Protein 7XT1 (pdb70)

Structure (mmCIF, N/CA/C/O backbone):
data_7XT1
#
_entry.id 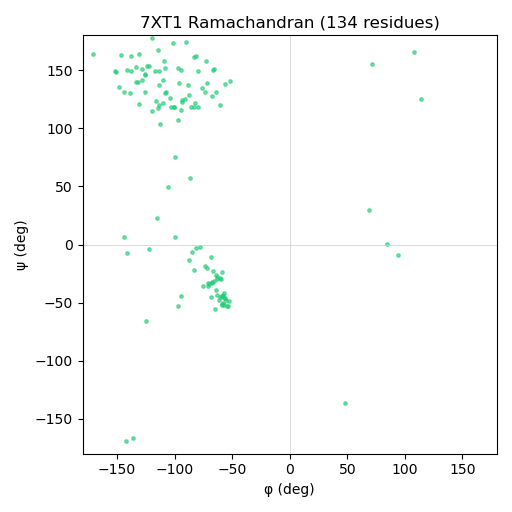  7XT1
#
_cell.length_a   33.427
_cell.length_b   46.004
_cell.length_c   93.040
_cell.angle_alpha   90.000
_cell.angle_beta   90.000
_cell.angle_gamma   90.000
#
_symmetry.space_group_name_H-M   'P 21 21 21'
#
loop_
_entity.id
_entity.type
_entity.pdbx_description
1 polymer 'Protein BofC'
2 water water
#
loop_
_atom_site.group_PDB
_atom_site.id
_atom_site.type_symbol
_atom_site.label_atom_id
_atom_site.label_alt_id
_atom_site.label_comp_id
_atom_site.label_asym_id
_atom_site.label_entity_id
_atom_site.label_seq_id
_atom_site.pdbx_PDB_ins_code
_atom_site.Cartn_x
_atom_site.Cartn_y
_atom_site.Cartn_z
_atom_site.occupancy
_atom_site.B_iso_or_equiv
_atom_site.auth_seq_id
_atom_site.auth_comp_id
_atom_site.auth_asym_id
_atom_site.auth_atom_id
_atom_site.pdbx_PDB_model_num
ATOM 1 N N . GLU A 1 38 ? 0.875 -6.023 61.726 1.00 69.60 7 GLU A N 1
ATOM 2 C CA . GLU A 1 38 ? 2.162 -6.721 61.462 1.00 68.75 7 GLU A CA 1
ATOM 3 C C . GLU A 1 38 ? 2.572 -6.540 59.986 1.00 71.36 7 GLU A C 1
ATOM 4 O O . GLU A 1 38 ? 2.783 -7.532 59.286 1.00 56.05 7 GLU A O 1
ATOM 10 N N . PRO A 1 39 ? 2.781 -5.294 59.468 1.00 55.37 8 PRO A N 1
ATOM 11 C CA . PRO A 1 39 ? 2.773 -5.026 58.016 1.00 61.09 8 PRO A CA 1
ATOM 12 C C . PRO A 1 39 ? 4.062 -5.342 57.255 1.00 48.79 8 PRO A C 1
ATOM 13 O O . PRO A 1 39 ? 5.123 -5.431 57.865 1.00 47.86 8 PRO A O 1
ATOM 17 N N . LEU A 1 40 ? 3.962 -5.451 55.919 1.00 53.62 9 LEU A N 1
ATOM 18 C CA . LEU A 1 40 ? 5.111 -5.682 55.040 1.00 48.22 9 LEU A CA 1
ATOM 19 C C . LEU A 1 40 ? 5.688 -4.312 54.683 1.00 42.96 9 LEU A C 1
ATOM 20 O O . LEU A 1 40 ? 4.932 -3.438 54.277 1.00 45.73 9 LEU A O 1
ATOM 25 N N . GLN A 1 41 ? 6.993 -4.104 54.857 1.00 45.42 10 GLN A N 1
ATOM 26 C CA . GLN A 1 41 ? 7.626 -2.838 54.480 1.00 57.83 10 GLN A CA 1
ATOM 27 C C . GLN A 1 41 ? 8.203 -2.907 53.055 1.00 48.38 10 GLN A C 1
ATOM 28 O O . GLN A 1 41 ? 8.973 -3.805 52.750 1.00 41.61 10 GLN A O 1
ATOM 34 N N . VAL A 1 42 ? 7.784 -1.967 52.182 1.00 40.59 11 VAL A N 1
ATOM 35 C CA . VAL A 1 42 ? 8.026 -2.056 50.756 1.00 39.05 11 VAL A CA 1
ATOM 36 C C . VAL A 1 42 ? 8.588 -0.733 50.274 1.00 38.01 11 VAL A C 1
ATOM 37 O O . VAL A 1 42 ? 7.993 0.316 50.512 1.00 46.83 11 VAL A O 1
ATOM 41 N N . HIS A 1 43 ? 9.784 -0.804 49.700 1.00 38.14 12 HIS A N 1
ATOM 42 C CA . HIS A 1 43 ? 10.395 0.333 49.037 1.00 37.37 12 HIS A CA 1
ATOM 43 C C . HIS A 1 43 ? 9.804 0.348 47.632 1.00 36.89 12 HIS A C 1
ATOM 44 O O . HIS A 1 43 ? 9.942 -0.610 46.853 1.00 37.91 12 HIS A O 1
ATOM 51 N N . VAL A 1 44 ? 9.100 1.434 47.328 1.00 33.79 13 VAL A N 1
ATOM 52 C CA . VAL A 1 44 ? 8.494 1.600 46.021 1.00 38.48 13 VAL A CA 1
ATOM 53 C C . VAL A 1 44 ? 9.279 2.651 45.251 1.00 3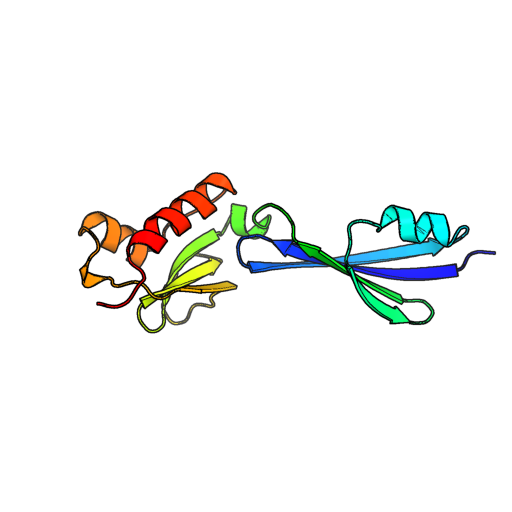4.90 13 VAL A C 1
ATOM 54 O O . VAL A 1 44 ? 9.476 3.769 45.734 1.00 33.39 13 VAL A O 1
ATOM 58 N N . GLN A 1 45 ? 9.634 2.318 44.014 1.00 36.94 14 GLN A N 1
ATOM 59 C CA . GLN A 1 45 ? 10.162 3.319 43.095 1.00 41.23 14 GLN A CA 1
ATOM 60 C C . GLN A 1 45 ? 9.163 3.499 41.949 1.00 40.01 14 GLN A C 1
ATOM 61 O O . GLN A 1 45 ? 8.627 2.525 41.419 1.00 29.28 14 GLN A O 1
ATOM 67 N N . LEU A 1 46 ? 8.938 4.765 41.580 1.00 35.37 15 LEU A N 1
ATOM 68 C CA . LEU A 1 46 ? 8.038 5.156 40.527 1.00 36.48 15 LEU A CA 1
ATOM 69 C C . LEU A 1 46 ? 8.844 5.902 39.455 1.00 41.47 15 LEU A C 1
ATOM 70 O O . LEU A 1 46 ? 9.414 6.980 39.705 1.00 34.58 15 LEU A O 1
ATOM 75 N N . GLU A 1 47 ? 8.903 5.280 38.266 1.00 39.79 16 GLU A N 1
ATOM 76 C CA . GLU A 1 47 ? 9.440 5.885 37.040 1.00 39.97 16 GLU A CA 1
ATOM 77 C C . GLU A 1 47 ? 8.301 6.500 36.213 1.00 37.98 16 GLU A C 1
ATOM 78 O O . GLU A 1 47 ? 7.434 5.782 35.722 1.00 36.03 16 GLU A O 1
ATOM 84 N N . LYS A 1 48 ? 8.312 7.828 36.030 1.00 34.24 17 LYS A N 1
ATOM 85 C CA . LYS A 1 48 ? 7.358 8.501 35.165 1.00 36.05 17 LYS A CA 1
ATOM 86 C C . LYS A 1 48 ? 8.083 8.864 33.880 1.00 37.10 17 LYS A C 1
ATOM 87 O O . LYS A 1 48 ? 9.205 9.368 33.943 1.00 37.60 17 LYS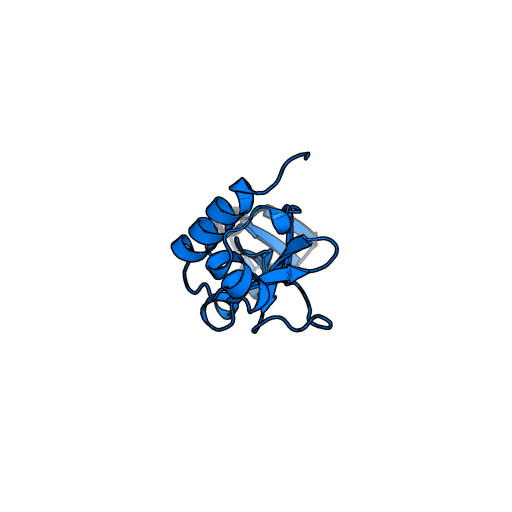 A O 1
ATOM 93 N N . VAL A 1 49 ? 7.503 8.427 32.762 1.00 36.08 18 VAL A N 1
ATOM 94 C CA . VAL A 1 49 ? 7.993 8.690 31.432 1.00 33.46 18 VAL A CA 1
ATOM 95 C C . VAL A 1 49 ? 7.017 9.664 30.752 1.00 36.84 18 VAL A C 1
ATOM 96 O O . VAL A 1 49 ? 5.823 9.359 30.593 1.00 40.14 18 VAL A O 1
ATOM 100 N N . TYR A 1 50 ? 7.521 10.822 30.322 1.00 37.68 19 TYR A N 1
ATOM 101 C CA . TYR A 1 50 ? 6.690 11.871 29.738 1.00 39.59 19 TYR A CA 1
ATOM 102 C C . TYR A 1 50 ? 6.803 11.861 28.213 1.00 39.65 19 TYR A C 1
ATOM 103 O O . TYR A 1 50 ? 7.657 11.162 27.696 1.00 37.16 19 TYR A O 1
ATOM 112 N N . LEU A 1 51 ? 5.977 12.682 27.535 1.00 39.56 20 LEU A N 1
ATOM 113 C CA . LEU A 1 51 ? 5.792 12.653 26.089 1.00 40.29 20 LEU A CA 1
ATOM 114 C C . LEU A 1 51 ? 7.021 13.202 25.375 1.00 37.91 20 LEU A C 1
ATOM 115 O O . LEU A 1 51 ? 7.301 12.849 24.239 1.00 38.44 20 LEU A O 1
ATOM 120 N N . ASP A 1 52 ? 7.823 13.978 26.115 1.00 41.04 21 ASP A N 1
ATOM 121 C CA . ASP A 1 52 ? 9.045 14.582 25.624 1.00 39.40 21 ASP A CA 1
ATOM 122 C C . ASP A 1 52 ? 10.221 13.619 25.728 1.00 40.58 21 ASP A C 1
ATOM 123 O O . ASP A 1 52 ? 11.320 13.929 25.262 1.00 43.00 21 ASP A O 1
ATOM 128 N N . GLY A 1 53 ? 10.027 12.458 26.355 1.00 40.28 22 GLY A N 1
ATOM 129 C CA . GLY A 1 53 ? 11.145 11.534 26.551 1.00 45.47 22 GLY A CA 1
ATOM 130 C C . GLY A 1 53 ? 11.872 11.676 27.888 1.00 42.19 22 GLY A C 1
ATOM 131 O O . GLY A 1 53 ? 12.659 10.806 28.265 1.00 39.81 22 GLY A O 1
ATOM 132 N N . ASP A 1 54 ? 11.548 12.728 28.636 1.00 39.32 23 ASP A N 1
ATOM 133 C CA . ASP A 1 54 ? 12.052 12.897 29.982 1.00 37.97 23 ASP A CA 1
ATOM 134 C C . ASP A 1 54 ? 11.501 11.795 30.901 1.00 37.95 23 ASP A C 1
ATOM 135 O O . ASP A 1 54 ? 10.387 11.297 30.739 1.00 43.11 23 ASP A O 1
ATOM 140 N N . VAL A 1 55 ? 12.284 11.465 31.917 1.00 36.75 24 VAL A N 1
ATOM 141 C CA . VAL A 1 55 ? 11.940 10.469 32.912 1.00 39.56 24 VAL A CA 1
ATOM 142 C C . VAL A 1 55 ? 12.216 11.113 34.271 1.00 44.05 24 VAL A C 1
ATOM 143 O O . VAL A 1 55 ? 13.195 11.847 34.401 1.00 43.18 24 VAL A O 1
ATOM 147 N N . SER A 1 56 ? 11.333 10.871 35.249 1.00 40.13 25 SER A N 1
ATOM 148 C CA . SER A 1 56 ? 11.595 11.217 36.643 1.00 41.90 25 SER A CA 1
ATOM 149 C C . SER A 1 56 ? 11.481 9.935 37.457 1.00 45.03 25 SER A C 1
ATOM 150 O O . SER A 1 56 ? 10.800 9.003 36.995 1.00 37.13 25 SER A O 1
ATOM 153 N N . ILE A 1 57 ? 12.191 9.868 38.610 1.00 47.35 26 ILE A N 1
ATOM 154 C CA . ILE A 1 57 ? 12.173 8.717 39.518 1.00 41.58 26 ILE A CA 1
ATOM 155 C C . ILE A 1 57 ? 11.799 9.248 40.890 1.00 46.68 26 ILE A C 1
ATOM 156 O O . ILE A 1 57 ? 12.361 10.269 41.293 1.00 45.03 26 ILE A O 1
ATOM 161 N N . GLU A 1 58 ? 10.831 8.588 41.543 1.00 40.20 27 GLU A N 1
ATOM 162 C CA . GLU A 1 58 ? 10.380 8.933 42.882 1.00 47.66 27 GLU A CA 1
ATOM 163 C C . GLU A 1 58 ? 10.459 7.695 43.778 1.00 49.03 27 GLU A C 1
ATOM 164 O O . GLU A 1 58 ? 10.247 6.584 43.307 1.00 43.60 27 GLU A O 1
ATOM 170 N N . HIS A 1 59 ? 10.754 7.898 45.072 1.00 49.18 28 HIS A N 1
ATOM 171 C CA . HIS A 1 59 ? 10.832 6.847 46.087 1.00 46.22 28 HIS A CA 1
ATOM 172 C C . HIS A 1 59 ? 9.656 6.995 47.045 1.00 51.01 28 HIS A C 1
ATOM 173 O O . HIS A 1 59 ? 9.261 8.102 47.380 1.00 55.43 28 HIS A O 1
ATOM 180 N N . LYS A 1 60 ? 9.096 5.869 47.472 1.00 48.11 29 LYS A N 1
ATOM 181 C CA . LYS A 1 60 ? 8.214 5.805 48.620 1.00 49.26 29 LYS A CA 1
ATOM 182 C C . LYS A 1 60 ? 8.652 4.628 49.488 1.00 53.70 29 LYS A C 1
ATOM 183 O O . LYS A 1 60 ? 9.161 3.641 48.946 1.00 45.37 29 LYS A O 1
ATOM 189 N N . HIS A 1 61 ? 8.371 4.712 50.805 1.00 52.62 30 HIS A N 1
ATOM 190 C CA . HIS A 1 61 ? 8.337 3.557 51.691 1.00 54.33 30 HIS A CA 1
ATOM 191 C C . HIS A 1 61 ? 6.921 3.324 52.184 1.00 58.59 30 HIS A C 1
ATOM 192 O O . HIS A 1 61 ? 6.380 4.192 52.833 1.00 64.16 30 HIS A O 1
ATOM 199 N N . GLU A 1 62 ? 6.372 2.140 51.881 1.00 61.87 31 GLU A N 1
ATOM 200 C CA . GLU A 1 62 ? 4.987 1.770 52.126 1.00 56.71 31 GLU A CA 1
ATOM 201 C C . GLU A 1 62 ? 4.900 0.597 53.110 1.00 61.24 31 GLU A C 1
ATOM 202 O O . GLU A 1 62 ? 5.777 -0.265 53.126 1.00 58.60 31 GLU A O 1
ATOM 208 N N . LYS A 1 63 ? 3.810 0.539 53.897 1.00 56.95 32 LYS A N 1
ATOM 209 C CA . LYS A 1 63 ? 3.552 -0.594 54.774 1.00 55.42 32 LYS A CA 1
ATOM 210 C C . LYS A 1 63 ? 2.300 -1.297 54.273 1.00 48.10 32 LYS A C 1
ATOM 211 O O . LYS A 1 63 ? 1.235 -0.693 54.213 1.00 61.02 32 LYS A O 1
ATOM 217 N N . VAL A 1 64 ? 2.439 -2.545 53.859 1.00 46.21 33 VAL A N 1
ATOM 218 C CA . VAL A 1 64 ? 1.344 -3.258 53.222 1.00 51.11 33 VAL A CA 1
ATOM 219 C C . VAL A 1 64 ? 0.682 -4.182 54.249 1.00 55.40 33 VAL A C 1
ATOM 220 O O . VAL A 1 64 ? 1.298 -5.132 54.768 1.00 44.07 33 VAL A O 1
ATOM 224 N N . PHE A 1 65 ? -0.604 -3.880 54.482 1.00 57.51 34 PHE A N 1
ATOM 225 C CA . PHE A 1 65 ? -1.516 -4.701 55.248 1.00 53.24 34 PHE A CA 1
ATOM 226 C C . PHE A 1 65 ? -2.318 -5.552 54.280 1.00 60.51 34 PHE A C 1
ATOM 227 O O . PHE A 1 65 ? -2.350 -6.773 54.407 1.00 66.15 34 PHE A O 1
ATOM 235 N N . SER A 1 66 ? -2.950 -4.913 53.295 1.00 64.77 35 SER A N 1
ATOM 236 C CA . SER A 1 66 ? -3.599 -5.673 52.235 1.00 70.30 35 SER A CA 1
ATOM 237 C C . SER A 1 66 ? -2.745 -5.637 50.965 1.00 64.52 35 SER A C 1
ATOM 238 O O . SER A 1 66 ? -2.518 -4.571 50.378 1.00 56.87 35 SER A O 1
ATOM 241 N N . MET A 1 67 ? -2.303 -6.828 50.535 1.00 60.36 36 MET A N 1
ATOM 242 C CA . MET A 1 67 ? -1.623 -6.969 49.260 1.00 63.32 36 MET A CA 1
ATOM 243 C C . MET A 1 67 ? -2.502 -6.371 48.155 1.00 69.26 36 MET A C 1
ATOM 244 O O . MET A 1 67 ? -2.059 -5.487 47.397 1.00 53.56 36 MET A O 1
ATOM 249 N N . ASP A 1 68 ? -3.769 -6.827 48.093 1.00 58.04 37 ASP A N 1
ATOM 250 C CA . ASP A 1 68 ? -4.643 -6.406 47.011 1.00 58.90 37 ASP A CA 1
ATOM 251 C C . ASP A 1 68 ? -4.878 -4.892 47.075 1.00 53.87 37 ASP A C 1
ATOM 252 O O . ASP A 1 68 ? -5.101 -4.293 46.032 1.00 55.19 37 ASP A O 1
ATOM 257 N N . ASP A 1 69 ? -4.808 -4.252 48.260 1.00 51.77 38 ASP A N 1
ATOM 258 C CA . ASP A 1 69 ? -4.948 -2.795 48.331 1.00 58.69 38 ASP A CA 1
ATOM 259 C C . ASP A 1 69 ? -3.732 -2.085 47.733 1.00 56.20 38 ASP A C 1
ATOM 260 O O . ASP A 1 69 ? -3.821 -0.955 47.254 1.00 53.30 38 ASP A O 1
ATOM 265 N N . PHE A 1 70 ? -2.569 -2.712 47.918 1.00 50.50 39 PHE A N 1
ATOM 266 C CA . PHE A 1 70 ? -1.314 -2.198 47.416 1.00 46.74 39 PHE A CA 1
ATOM 267 C C . PHE A 1 70 ? -1.371 -2.203 45.891 1.00 43.95 39 PHE A C 1
ATOM 268 O O . PHE A 1 70 ? -1.144 -1.172 45.264 1.00 50.72 39 PHE A O 1
ATOM 276 N N . TRP A 1 71 ? -1.651 -3.382 45.323 1.00 40.11 40 TRP A N 1
ATOM 277 C CA . TRP A 1 71 ? -1.652 -3.563 43.886 1.00 45.25 40 TRP A CA 1
ATOM 278 C C . TRP A 1 71 ? -2.670 -2.621 43.255 1.00 53.49 40 TRP A C 1
ATOM 279 O O . TRP A 1 71 ? -2.425 -2.151 42.147 1.00 47.98 40 TRP A O 1
ATOM 290 N N . ALA A 1 72 ? -3.748 -2.302 44.007 1.00 52.39 41 ALA A N 1
ATOM 291 C CA . ALA A 1 72 ? -4.852 -1.485 43.519 1.00 51.01 41 ALA A CA 1
ATOM 292 C C . ALA A 1 72 ? -4.405 -0.032 43.472 1.00 47.18 41 ALA A C 1
ATOM 293 O O . ALA A 1 72 ? -4.781 0.681 42.557 1.00 53.02 41 ALA A O 1
ATOM 295 N N . ALA A 1 73 ? -3.571 0.396 44.426 1.00 42.93 42 ALA A N 1
ATOM 296 C CA . ALA A 1 73 ? -3.106 1.766 44.398 1.00 46.23 42 ALA A CA 1
ATOM 297 C C . ALA A 1 73 ? -2.261 1.991 43.134 1.00 45.85 42 ALA A C 1
ATOM 298 O O . ALA A 1 73 ? -2.267 3.081 42.579 1.00 49.75 42 ALA A O 1
ATOM 300 N N . TYR A 1 74 ? -1.648 0.92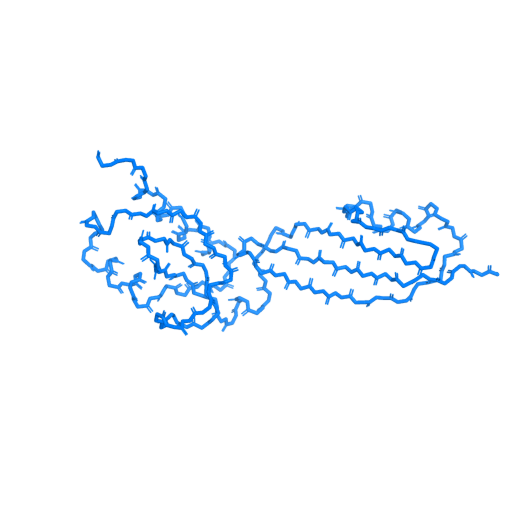5 42.610 1.00 45.29 43 TYR A N 1
ATOM 301 C CA . TYR A 1 74 ? -0.708 1.021 41.512 1.00 39.19 43 TYR A CA 1
ATOM 302 C C . TYR A 1 74 ? -1.234 0.302 40.265 1.00 40.60 43 TYR A C 1
ATOM 303 O O . TYR A 1 74 ? -0.456 0.033 39.347 1.00 39.18 43 TYR A O 1
ATOM 312 N N . ALA A 1 75 ? -2.562 0.102 40.123 1.00 39.81 44 ALA A N 1
ATOM 313 C CA . ALA A 1 75 ? -3.081 -0.727 39.028 1.00 42.05 44 ALA A CA 1
ATOM 314 C C . ALA A 1 75 ? -2.768 -0.154 37.636 1.00 47.61 44 ALA A C 1
ATOM 315 O O . ALA A 1 75 ? -2.598 -0.936 36.696 1.00 51.34 44 ALA A O 1
ATOM 317 N N . GLY A 1 76 ? -2.655 1.180 37.503 1.00 42.95 45 GLY A N 1
ATOM 318 C CA . GLY A 1 76 ? -2.350 1.797 36.201 1.00 49.15 45 GLY A CA 1
ATOM 319 C C . GLY A 1 76 ? -0.855 1.784 35.825 1.00 46.00 45 GLY A C 1
ATOM 320 O O . GLY A 1 76 ? -0.453 2.223 34.752 1.00 45.32 45 GLY A O 1
ATOM 321 N N . TRP A 1 77 ? -0.016 1.284 36.734 1.00 41.21 46 TRP A N 1
ATOM 322 C CA . TRP A 1 77 ? 1.428 1.266 36.559 1.00 37.44 46 TRP A CA 1
ATOM 323 C C . TRP A 1 77 ? 1.904 -0.090 36.043 1.00 40.06 46 TRP A C 1
ATOM 324 O O . TRP A 1 77 ? 1.375 -1.130 36.390 1.00 44.79 46 TRP A O 1
ATOM 335 N N . THR A 1 78 ? 3.013 -0.107 35.312 1.00 40.89 47 THR A N 1
ATOM 336 C CA . THR A 1 78 ? 3.599 -1.355 34.871 1.00 38.65 47 THR A CA 1
ATOM 337 C C . THR A 1 78 ? 4.709 -1.776 35.817 1.00 43.76 47 THR A C 1
ATOM 338 O O . THR A 1 78 ? 5.558 -0.969 36.202 1.00 40.72 47 THR A O 1
ATOM 342 N N . LEU A 1 79 ? 4.757 -3.071 36.119 1.00 41.44 48 LEU A N 1
ATOM 343 C CA . LEU A 1 79 ? 5.768 -3.617 37.009 1.00 43.47 48 LEU A CA 1
ATOM 344 C C . LEU A 1 79 ? 7.051 -3.862 36.212 1.00 50.66 48 LEU A C 1
ATOM 345 O O . LEU A 1 79 ? 7.049 -4.591 35.226 1.00 42.66 48 LEU A O 1
ATOM 350 N N . VAL A 1 80 ? 8.157 -3.238 36.633 1.00 41.43 49 VAL A N 1
ATOM 351 C CA . VAL A 1 80 ? 9.440 -3.467 35.996 1.00 40.10 49 VAL A CA 1
ATOM 352 C C . VAL A 1 80 ? 10.179 -4.549 36.767 1.00 42.75 49 VAL A C 1
ATOM 353 O O . VAL A 1 80 ? 10.748 -5.438 36.149 1.00 49.44 49 VAL A O 1
ATOM 357 N N . GLU A 1 81 ? 10.163 -4.455 38.102 1.00 38.61 50 GLU A N 1
ATOM 358 C CA . GLU A 1 81 ? 10.791 -5.428 38.961 1.00 40.32 50 GLU A CA 1
ATOM 359 C C . GLU A 1 81 ? 10.071 -5.503 40.302 1.00 38.29 50 GLU A C 1
ATOM 360 O O . GLU A 1 81 ? 9.634 -4.501 40.871 1.00 36.72 50 GLU A O 1
ATOM 366 N N . GLN A 1 82 ? 10.096 -6.711 40.870 1.00 41.49 51 GLN A N 1
ATOM 367 C CA . GLN A 1 82 ? 9.621 -6.936 42.207 1.00 39.17 51 GLN A CA 1
ATOM 368 C C . GLN A 1 82 ? 10.582 -7.887 42.904 1.00 49.97 51 GLN A C 1
ATOM 369 O O . GLN A 1 82 ? 10.918 -8.929 42.366 1.00 41.75 51 GLN A O 1
ATOM 375 N N . LYS A 1 83 ? 11.003 -7.507 44.104 1.00 49.91 52 LYS A N 1
ATOM 376 C CA . LYS A 1 83 ? 11.640 -8.414 45.028 1.00 49.59 52 LYS A CA 1
ATOM 377 C C . LYS A 1 83 ? 10.797 -8.454 46.275 1.00 45.63 52 LYS A C 1
ATOM 378 O O . LYS A 1 83 ? 9.817 -7.728 46.375 1.00 44.54 52 LYS A O 1
ATOM 384 N N . LYS A 1 84 ? 11.238 -9.289 47.217 1.00 50.58 53 LYS A N 1
ATOM 385 C CA . LYS A 1 84 ? 10.875 -9.134 48.614 1.00 55.70 53 LYS A CA 1
ATOM 386 C C . LYS A 1 84 ? 11.385 -7.757 49.064 1.00 55.00 53 LYS A C 1
ATOM 387 O O . LYS A 1 84 ? 12.593 -7.436 48.969 1.00 49.50 53 LYS A O 1
ATOM 393 N N . GLY A 1 85 ? 10.399 -6.942 49.488 1.00 41.20 54 GLY A N 1
ATOM 394 C CA . GLY A 1 85 ? 10.578 -5.600 50.020 1.00 41.97 54 GLY A CA 1
ATOM 395 C C . GLY A 1 85 ? 10.688 -4.439 49.014 1.00 36.21 54 GLY A C 1
ATOM 396 O O . GLY A 1 85 ? 10.782 -3.314 49.474 1.00 34.86 54 GLY A O 1
ATOM 397 N N . TYR A 1 86 ? 10.616 -4.683 47.686 1.00 39.57 55 TYR A N 1
ATOM 398 C CA . TYR A 1 86 ? 10.856 -3.665 46.677 1.00 35.05 55 TYR A CA 1
ATOM 399 C C . TYR A 1 86 ? 10.025 -3.876 45.410 1.00 39.32 55 TYR A C 1
ATOM 400 O O . TYR A 1 86 ? 9.947 -4.974 44.844 1.00 36.56 55 TYR A O 1
ATOM 409 N N . VAL A 1 87 ? 9.451 -2.770 44.918 1.00 33.39 56 VAL A N 1
ATOM 410 C CA . VAL A 1 87 ? 8.841 -2.753 43.617 1.00 33.81 56 VAL A CA 1
ATOM 411 C C . VAL A 1 87 ? 9.292 -1.509 42.862 1.00 32.16 56 VAL A C 1
ATOM 412 O O . VAL A 1 87 ? 9.261 -0.399 43.408 1.00 34.22 56 VAL A O 1
ATOM 416 N N . LEU A 1 88 ? 9.564 -1.681 41.562 1.00 33.31 57 LEU A N 1
ATOM 417 C CA . LEU A 1 88 ? 9.712 -0.549 40.650 1.00 33.20 57 LEU A CA 1
ATOM 418 C C . LEU A 1 88 ? 8.632 -0.578 39.585 1.00 33.88 57 LEU A C 1
ATOM 419 O O . LEU A 1 88 ? 8.402 -1.594 38.926 1.00 36.24 57 LEU A O 1
ATOM 424 N N . PHE A 1 89 ? 7.887 0.519 39.510 1.00 32.56 58 PHE A N 1
ATOM 425 C CA . PHE A 1 89 ? 6.785 0.668 38.576 1.00 33.71 58 PHE A CA 1
ATOM 426 C C . PHE A 1 89 ? 7.159 1.748 37.566 1.00 36.47 58 PHE A C 1
ATOM 427 O O . PHE A 1 89 ? 7.938 2.657 37.906 1.00 35.60 58 PHE A O 1
ATOM 435 N N . ARG A 1 90 ? 6.634 1.601 36.330 1.00 37.04 59 ARG A N 1
ATOM 436 C CA . ARG A 1 90 ? 6.772 2.623 35.310 1.00 38.72 59 ARG A CA 1
ATOM 437 C C . ARG A 1 90 ? 5.385 2.971 34.792 1.00 37.67 59 ARG A C 1
ATOM 438 O O . ARG A 1 90 ? 4.537 2.096 34.725 1.00 42.00 59 ARG A O 1
ATOM 446 N N . LYS A 1 91 ? 5.191 4.249 34.434 1.00 36.59 60 LYS A N 1
ATOM 447 C CA . LYS A 1 91 ? 3.955 4.759 33.866 1.00 41.39 60 LYS A CA 1
ATOM 448 C C . LYS A 1 91 ? 4.280 5.828 32.816 1.00 42.35 60 LYS A C 1
ATOM 449 O O . LYS A 1 91 ? 5.082 6.734 33.079 1.00 35.84 60 LYS A O 1
ATOM 455 N N . GLN A 1 92 ? 3.655 5.704 31.633 1.00 36.26 61 GLN A N 1
ATOM 456 C CA . GLN A 1 92 ? 3.712 6.734 30.608 1.00 42.52 61 GLN A CA 1
ATOM 457 C C . GLN A 1 92 ? 2.721 7.808 30.993 1.00 43.44 61 GLN A C 1
ATOM 458 O O . GLN A 1 92 ? 1.553 7.487 31.115 1.00 52.13 61 GLN A O 1
ATOM 464 N N . MET A 1 93 ? 3.219 9.034 31.222 1.00 41.12 62 MET A N 1
ATOM 465 C CA . MET A 1 93 ? 2.415 10.177 31.575 1.00 42.52 62 MET A CA 1
ATOM 466 C C . MET A 1 93 ? 1.992 10.828 30.270 1.00 45.23 62 MET A C 1
ATOM 467 O O . MET A 1 93 ? 2.778 10.920 29.327 1.00 49.00 62 MET A O 1
ATOM 472 N N . ASP A 1 94 ? 0.719 11.226 30.238 1.00 53.22 63 ASP A N 1
ATOM 473 C CA . ASP A 1 94 ? 0.120 11.890 29.091 1.00 55.28 63 ASP A CA 1
ATOM 474 C C . ASP A 1 94 ? 0.386 13.391 29.206 1.00 49.26 63 ASP A C 1
ATOM 475 O O . ASP A 1 94 ? -0.532 14.216 29.223 1.00 56.52 63 ASP A O 1
ATOM 480 N N . ASP A 1 95 ? 1.668 13.734 29.297 1.00 49.94 64 ASP A N 1
ATOM 481 C CA . ASP A 1 95 ? 2.085 15.101 29.529 1.00 50.95 64 ASP A CA 1
ATOM 482 C C . ASP A 1 95 ? 3.595 15.189 29.347 1.00 44.89 64 ASP A C 1
ATOM 483 O O . ASP A 1 95 ? 4.266 14.167 29.307 1.00 42.48 64 ASP A O 1
ATOM 488 N N . ILE A 1 96 ? 4.084 16.426 29.201 1.00 39.80 65 ILE A N 1
ATOM 489 C CA . ILE A 1 96 ? 5.501 16.704 29.219 1.00 41.26 65 ILE A CA 1
ATOM 490 C C . ILE A 1 96 ? 5.945 16.814 30.673 1.00 44.34 65 ILE A C 1
ATOM 491 O O . ILE A 1 96 ? 5.133 16.914 31.575 1.00 48.07 65 ILE A O 1
ATOM 496 N N . SER A 1 97 ? 7.242 16.680 30.903 1.00 40.89 66 SER A N 1
ATOM 497 C CA . SER A 1 97 ? 7.748 16.679 32.254 1.00 40.75 66 SER A CA 1
ATOM 498 C C . SER A 1 97 ? 7.686 18.098 32.827 1.00 49.83 66 SER A C 1
ATOM 499 O O . SER A 1 97 ? 7.689 19.071 32.078 1.00 50.88 66 SER A O 1
ATOM 502 N N . PRO A 1 98 ? 7.677 18.261 34.171 1.00 47.97 67 PRO A N 1
ATOM 503 C CA . PRO A 1 98 ? 7.814 19.581 34.792 1.00 43.22 67 PRO A CA 1
ATOM 504 C C . PRO A 1 98 ? 9.081 20.340 34.410 1.00 43.82 67 PRO A C 1
ATOM 505 O O . PRO A 1 98 ? 9.013 21.529 34.178 1.00 58.56 67 PRO A O 1
ATOM 509 N N . LEU A 1 99 ? 10.234 19.679 34.332 1.00 42.73 68 LEU A N 1
ATOM 510 C CA . LEU A 1 99 ? 11.454 20.383 33.954 1.00 49.90 68 LEU A CA 1
ATOM 511 C C . LEU A 1 99 ? 11.410 20.857 32.490 1.00 62.40 68 LEU A C 1
ATOM 512 O O . LEU A 1 99 ? 12.000 21.890 32.149 1.00 61.62 68 LEU A O 1
ATOM 517 N N . SER A 1 100 ? 10.728 20.099 31.614 1.00 51.04 69 SER A N 1
ATOM 518 C CA . SER A 1 100 ? 10.546 20.491 30.223 1.00 56.26 69 SER A CA 1
ATOM 519 C C . SER A 1 100 ? 9.695 21.746 30.116 1.00 50.19 69 SER A C 1
ATOM 520 O O . SER A 1 100 ? 9.923 22.554 29.206 1.00 48.00 69 SER A O 1
ATOM 523 N N . LYS A 1 101 ? 8.771 21.908 31.068 1.00 47.13 70 LYS A N 1
ATOM 524 C CA . LYS A 1 101 ? 7.923 23.082 31.079 1.00 52.05 70 LYS A CA 1
ATOM 525 C C . LYS A 1 101 ? 8.694 24.360 31.399 1.00 53.27 70 LYS A C 1
ATOM 526 O O . LYS A 1 101 ? 8.135 25.434 31.244 1.00 55.68 70 LYS A O 1
ATOM 532 N N . VAL A 1 102 ? 9.953 24.268 31.843 1.00 57.29 71 VAL A N 1
ATOM 533 C CA . VAL A 1 102 ? 10.744 25.470 32.073 1.00 60.36 71 VAL A CA 1
ATOM 534 C C . VAL A 1 102 ? 12.021 25.450 31.243 1.00 59.94 71 VAL A C 1
ATOM 535 O O . VAL A 1 102 ? 12.813 26.386 31.301 1.00 46.94 71 VAL A O 1
ATOM 539 N N . ASN A 1 103 ? 12.297 24.376 30.512 1.00 51.77 72 ASN A N 1
ATOM 540 C CA . ASN A 1 103 ? 13.614 24.336 29.905 1.00 55.87 72 ASN A CA 1
ATOM 541 C C . ASN A 1 103 ? 13.543 23.675 28.535 1.00 49.70 72 ASN A C 1
ATOM 542 O O . ASN A 1 103 ? 14.601 23.472 27.921 1.00 47.77 72 ASN A O 1
ATOM 547 N N . GLY A 1 104 ? 12.306 23.387 28.100 1.00 47.47 73 GLY A N 1
ATOM 548 C CA . GLY A 1 104 ? 12.043 22.437 27.023 1.00 52.35 73 GLY A CA 1
ATOM 549 C C . GLY A 1 104 ? 12.122 23.080 25.641 1.00 46.70 73 GLY A C 1
ATOM 550 O O . GLY A 1 104 ? 11.334 23.994 25.360 1.00 42.29 73 GLY A O 1
ATOM 551 N N . TYR A 1 105 ? 13.068 22.580 24.824 1.00 42.03 74 TYR A N 1
ATOM 552 C CA . TYR A 1 105 ? 13.191 22.992 23.426 1.00 43.87 74 TYR A CA 1
ATOM 553 C C . TYR A 1 105 ? 13.134 21.796 22.480 1.00 43.61 74 TYR A C 1
ATOM 554 O O . TYR A 1 105 ? 13.521 20.697 22.857 1.00 34.98 74 TYR A O 1
ATOM 563 N N . ILE A 1 106 ? 12.692 22.065 21.248 1.00 36.43 75 ILE A N 1
ATOM 564 C CA . ILE A 1 106 ? 12.857 21.171 20.115 1.00 36.41 75 ILE A CA 1
ATOM 565 C C . ILE A 1 106 ? 13.899 21.775 19.181 1.00 32.45 75 ILE A C 1
ATOM 566 O O . ILE A 1 106 ? 13.872 22.971 18.889 1.00 34.37 75 ILE A O 1
ATOM 571 N N . GLY A 1 107 ? 14.861 20.942 18.799 1.00 31.87 76 GLY A N 1
ATOM 572 C CA . GLY A 1 107 ? 15.919 21.317 17.888 1.00 34.27 76 GLY A CA 1
ATOM 573 C C . GLY A 1 107 ? 16.263 20.191 16.954 1.00 36.50 76 GLY A C 1
ATOM 574 O O . GLY A 1 107 ? 15.580 19.168 16.929 1.00 34.54 76 GLY A O 1
ATOM 575 N N . VAL A 1 108 ? 17.373 20.378 16.252 1.00 37.75 77 VAL A N 1
ATOM 576 C CA . VAL A 1 108 ? 17.797 19.454 15.232 1.00 47.35 77 VAL A CA 1
ATOM 577 C C . VAL A 1 108 ? 19.230 19.139 15.586 1.00 57.51 77 VAL A C 1
ATOM 578 O O . VAL A 1 108 ? 19.921 20.016 16.073 1.00 54.02 77 VAL A O 1
ATOM 582 N N . SER A 1 109 ? 19.610 17.875 15.402 1.00 66.42 78 SER A N 1
ATOM 583 C CA . SER A 1 109 ? 20.900 17.354 15.815 1.00 65.64 78 SER A CA 1
ATOM 584 C C . SER A 1 109 ? 21.416 16.505 14.664 1.00 75.40 78 SER A C 1
ATOM 585 O O . SER A 1 109 ? 20.906 16.623 13.552 1.00 65.69 78 SER A O 1
ATOM 588 N N . ASP A 1 110 ? 22.452 15.711 14.946 1.00 80.16 79 ASP A N 1
ATOM 589 C CA . ASP A 1 110 ? 22.762 14.506 14.194 1.00 74.58 79 ASP A CA 1
ATOM 590 C C . ASP A 1 110 ? 22.737 14.806 12.703 1.00 62.85 79 ASP A C 1
ATOM 591 O O . ASP A 1 110 ? 23.347 15.777 12.272 1.00 61.57 79 ASP A O 1
ATOM 596 N N . ASN A 1 111 ? 22.126 13.912 11.925 1.00 49.87 80 ASN A N 1
ATOM 597 C CA . ASN A 1 111 ? 21.852 14.165 10.523 1.00 52.25 80 ASN A CA 1
ATOM 598 C C . ASN A 1 111 ? 20.386 14.581 10.409 1.00 46.89 80 ASN A C 1
ATOM 599 O O . ASN A 1 111 ? 19.549 13.773 10.016 1.00 39.85 80 ASN A O 1
ATOM 604 N N . GLY A 1 112 ? 20.067 15.822 10.803 1.00 43.44 81 GLY A N 1
ATOM 605 C CA . GLY A 1 112 ? 18.720 16.338 10.596 1.00 44.21 81 GLY A CA 1
ATOM 606 C C . GLY A 1 112 ? 17.652 15.658 11.455 1.00 41.39 81 GLY A C 1
ATOM 607 O O . GLY A 1 112 ? 16.482 15.688 11.098 1.00 44.56 81 GLY A O 1
ATOM 608 N N . VAL A 1 113 ? 18.049 15.180 12.647 1.00 39.63 82 VAL A N 1
ATOM 609 C CA . VAL A 1 113 ? 17.187 14.482 13.586 1.00 35.65 82 VAL A CA 1
ATOM 610 C C . VAL A 1 113 ? 16.556 15.482 14.567 1.00 35.88 82 VAL A C 1
ATOM 611 O O . VAL A 1 113 ? 17.255 16.211 15.255 1.00 34.71 82 VAL A O 1
ATOM 615 N N . ILE A 1 114 ? 15.224 15.458 14.648 1.00 31.76 83 ILE A N 1
ATOM 616 C CA . ILE A 1 114 ? 14.434 16.227 15.586 1.00 35.54 83 ILE A CA 1
ATOM 617 C C . ILE A 1 114 ? 14.588 15.602 16.969 1.00 35.19 83 ILE A C 1
ATOM 618 O O . ILE A 1 114 ? 14.392 14.396 17.152 1.00 35.94 83 ILE A O 1
ATOM 623 N N . SER A 1 115 ? 14.882 16.459 17.938 1.00 32.56 84 SER A N 1
ATOM 624 C CA . SER A 1 115 ? 15.229 16.062 19.281 1.00 35.69 84 SER A CA 1
ATOM 625 C C . SER A 1 115 ? 14.602 17.040 20.246 1.00 37.03 84 SER A C 1
ATOM 626 O O . SER A 1 115 ? 14.459 18.235 19.953 1.00 35.47 84 SER A O 1
ATOM 629 N N . THR A 1 116 ? 14.290 16.535 21.433 1.00 35.62 85 THR A N 1
ATOM 630 C CA . THR A 1 116 ? 13.989 17.424 22.539 1.00 38.44 85 THR A CA 1
ATOM 631 C C . THR A 1 116 ? 15.283 17.618 23.315 1.00 38.54 85 THR A C 1
ATOM 632 O O . THR A 1 116 ? 16.158 16.747 23.334 1.00 38.09 85 THR A O 1
ATOM 636 N N . PHE A 1 117 ? 15.372 18.798 23.916 1.00 43.25 86 PHE A N 1
ATOM 637 C CA . PHE A 1 117 ? 16.590 19.259 24.569 1.00 48.47 86 PHE A CA 1
ATOM 638 C C . PHE A 1 117 ? 16.126 19.904 25.854 1.00 42.03 86 PHE A C 1
ATOM 639 O O . PHE A 1 117 ? 15.006 20.392 25.892 1.00 39.03 86 PHE A O 1
ATOM 647 N N . HIS A 1 118 ? 16.965 19.841 26.898 1.00 51.18 87 HIS A N 1
ATOM 648 C CA . HIS A 1 118 ? 16.832 20.768 28.016 1.00 53.59 87 HIS A CA 1
ATOM 649 C C . HIS A 1 118 ? 17.748 21.988 27.798 1.00 50.49 87 HIS A C 1
ATOM 650 O O . HIS A 1 118 ? 18.948 21.839 27.551 1.00 46.56 87 HIS A O 1
ATOM 657 N N . GLY A 1 119 ? 17.166 23.193 27.794 1.00 49.22 88 GLY A N 1
ATOM 658 C CA . GLY A 1 119 ? 17.885 24.384 27.361 1.00 56.44 88 GLY A CA 1
ATOM 659 C C . GLY A 1 119 ? 18.140 24.440 25.848 1.00 62.37 88 GLY A C 1
ATOM 660 O O . GLY A 1 119 ? 18.200 23.418 25.169 1.00 55.08 88 GLY A O 1
ATOM 661 N N . ARG A 1 120 ? 18.307 25.664 25.329 1.00 57.46 89 ARG A N 1
ATOM 662 C CA . ARG A 1 120 ? 18.399 25.892 23.902 1.00 57.67 89 ARG A CA 1
ATOM 663 C C . ARG A 1 120 ? 19.529 25.031 23.387 1.00 58.22 89 ARG A C 1
ATOM 664 O O . ARG A 1 120 ? 20.550 24.928 24.023 1.00 56.19 89 ARG A O 1
ATOM 672 N N . PRO A 1 121 ? 19.388 24.367 22.236 1.00 56.90 90 PRO A N 1
ATOM 673 C CA . PRO A 1 121 ? 20.483 23.549 21.729 1.00 59.30 90 PRO A CA 1
ATOM 674 C C . PRO A 1 121 ? 21.759 24.313 21.357 1.00 67.48 90 PRO A C 1
ATOM 675 O O . PRO A 1 121 ? 21.706 25.331 20.681 1.00 65.50 90 PRO A O 1
ATOM 679 N N . GLU A 1 122 ? 22.901 23.815 21.845 1.00 72.36 91 GLU A N 1
ATOM 680 C CA . GLU A 1 122 ? 24.199 23.955 21.203 1.00 79.79 91 GLU A CA 1
ATOM 681 C C . GLU A 1 122 ? 24.560 22.563 20.682 1.00 89.32 91 GLU A C 1
ATOM 682 O O . GLU A 1 122 ? 23.952 21.604 21.141 1.00 107.84 91 GLU A O 1
ATOM 688 N N . PRO A 1 123 ? 25.452 22.359 19.674 1.00 97.74 92 PRO A N 1
ATOM 689 C CA . PRO A 1 123 ? 25.688 21.004 19.150 1.00 99.34 92 PRO A CA 1
ATOM 690 C C . PRO A 1 123 ? 26.592 20.076 19.982 1.00 95.98 92 PRO A C 1
ATOM 691 O O . PRO A 1 123 ? 26.773 18.911 19.632 1.00 84.96 92 PRO A O 1
ATOM 695 N N . ALA A 1 124 ? 27.146 20.565 21.100 1.00 87.39 93 ALA A N 1
ATOM 696 C CA . ALA A 1 124 ? 27.603 19.693 22.173 1.00 87.24 93 ALA A CA 1
ATOM 697 C C . ALA A 1 124 ? 26.608 19.775 23.337 1.00 97.83 93 ALA A C 1
ATOM 698 O O . ALA A 1 124 ? 26.978 20.007 24.490 1.00 100.87 93 ALA A O 1
ATOM 700 N N . SER A 1 125 ? 25.319 19.618 23.002 1.00 90.37 94 SER A N 1
ATOM 701 C CA . SER A 1 125 ? 24.236 19.620 23.969 1.00 72.25 94 SER A CA 1
ATOM 702 C C . SER A 1 125 ? 23.646 18.218 23.951 1.00 67.58 94 SER A C 1
ATOM 703 O O . SER A 1 125 ? 23.948 17.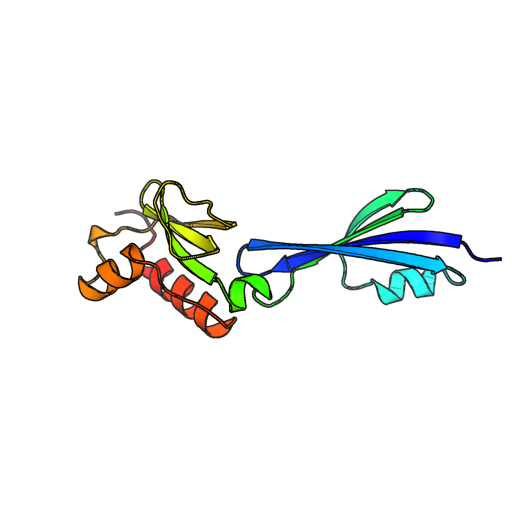439 23.048 1.00 60.16 94 SER A O 1
ATOM 706 N N . GLU A 1 126 ? 22.814 17.928 24.952 1.00 63.25 95 GLU A N 1
ATOM 707 C CA . GLU A 1 126 ? 22.422 16.573 25.308 1.00 68.15 95 GLU A CA 1
ATOM 708 C C . GLU A 1 126 ? 20.925 16.375 25.016 1.00 49.99 95 GLU A C 1
ATOM 709 O O . GLU A 1 126 ? 20.077 16.906 25.750 1.00 55.58 95 GLU A O 1
ATOM 715 N N . PRO A 1 127 ? 20.527 15.669 23.919 1.00 49.34 96 PRO A N 1
ATOM 716 C CA . PRO A 1 127 ? 19.109 15.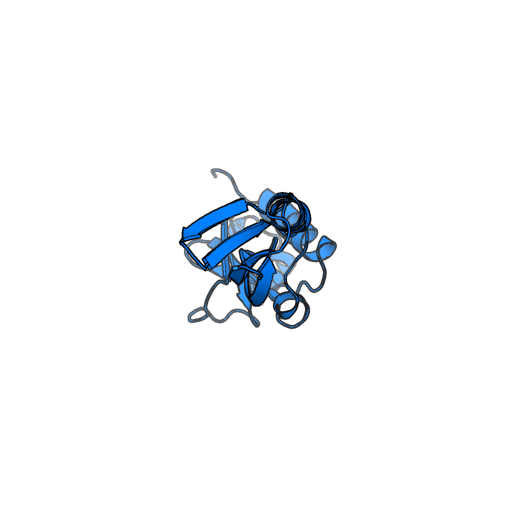459 23.617 1.00 46.09 96 PRO A CA 1
ATOM 717 C C . PRO A 1 127 ? 18.467 14.542 24.664 1.00 49.97 96 PRO A C 1
ATOM 718 O O . PRO A 1 127 ? 19.020 13.506 25.016 1.00 47.31 96 PRO A O 1
ATOM 722 N N . ILE A 1 128 ? 17.364 14.997 25.239 1.00 49.50 97 ILE A N 1
ATOM 723 C CA . ILE A 1 128 ? 16.534 14.164 26.083 1.00 49.93 97 ILE A CA 1
ATOM 724 C C . ILE A 1 128 ? 16.168 12.924 25.284 1.00 46.20 97 ILE A C 1
ATOM 725 O O . ILE A 1 128 ? 16.316 11.824 25.781 1.00 45.37 97 ILE A O 1
ATOM 730 N N . GLN A 1 129 ? 15.627 13.132 24.079 1.00 41.57 98 GLN A N 1
ATOM 731 C CA . GLN A 1 129 ? 15.201 12.074 23.182 1.00 40.80 98 GLN A CA 1
ATOM 732 C C . GLN A 1 129 ? 15.316 12.563 21.751 1.00 36.60 98 GLN A C 1
ATOM 733 O O . GLN A 1 129 ? 15.248 13.764 21.485 1.00 35.91 98 GLN A O 1
ATOM 739 N N . SER A 1 130 ? 15.595 11.639 20.835 1.00 42.00 99 SER A N 1
ATOM 740 C CA . SER A 1 130 ? 15.602 11.940 19.403 1.00 46.29 99 SER A CA 1
ATOM 741 C C . SER A 1 130 ? 14.386 11.268 18.800 1.00 50.29 99 SER A C 1
ATOM 742 O O . SER A 1 130 ? 13.962 10.275 19.396 1.00 57.21 99 SER A O 1
ATOM 745 N N . PHE A 1 131 ? 13.826 11.798 17.688 1.00 47.45 100 PHE A N 1
ATOM 746 C CA . PHE A 1 131 ? 12.557 11.267 17.198 1.00 48.15 100 PHE A CA 1
ATOM 747 C C . PHE A 1 131 ? 12.589 10.806 15.736 1.00 55.59 100 PHE A C 1
ATOM 748 O O . PHE A 1 131 ? 12.262 9.645 15.477 1.00 63.95 100 PHE A O 1
ATOM 756 N N . PHE A 1 132 ? 12.778 11.712 14.771 1.00 40.17 101 PHE A N 1
ATOM 757 C CA . PHE A 1 132 ? 12.840 11.319 13.371 1.00 41.08 101 PHE A CA 1
ATOM 758 C C . PHE A 1 132 ? 13.807 12.247 12.667 1.00 40.83 101 PHE A C 1
ATOM 759 O O . PHE A 1 132 ? 14.101 13.320 13.184 1.00 40.33 101 PHE A O 1
ATOM 767 N N . GLN A 1 133 ? 14.264 11.834 11.487 1.00 39.07 102 GLN A N 1
ATOM 768 C CA . GLN A 1 133 ? 14.972 12.724 10.582 1.00 43.74 102 GLN A CA 1
ATOM 769 C C . GLN A 1 133 ? 13.979 13.599 9.824 1.00 41.55 102 GLN A C 1
ATOM 770 O O . GLN A 1 133 ? 12.865 13.183 9.499 1.00 36.23 102 GLN A O 1
ATOM 776 N N . ILE A 1 134 ? 14.402 14.812 9.471 1.00 43.27 103 ILE A N 1
ATOM 777 C CA . ILE A 1 134 ? 13.618 15.615 8.538 1.00 40.59 103 ILE A CA 1
ATOM 778 C C . ILE A 1 134 ? 14.536 16.147 7.455 1.00 42.13 103 ILE A C 1
ATOM 779 O O . ILE A 1 134 ? 15.763 16.118 7.605 1.00 39.71 103 ILE A O 1
ATOM 784 N N . ASP A 1 135 ? 13.932 16.608 6.355 1.00 37.43 104 ASP A N 1
ATOM 785 C CA . ASP A 1 135 ? 14.721 17.213 5.297 1.00 39.95 104 ASP A CA 1
ATOM 786 C C . ASP A 1 135 ? 14.668 18.723 5.512 1.00 35.71 104 ASP A C 1
ATOM 787 O O . ASP A 1 135 ? 13.641 19.322 5.234 1.00 41.85 104 ASP A O 1
ATOM 792 N N . LEU A 1 136 ? 15.773 19.311 5.963 1.00 38.78 105 LEU A N 1
ATOM 793 C CA . LEU A 1 136 ? 15.866 20.729 6.309 1.00 38.33 105 LEU A CA 1
ATOM 794 C C . LEU A 1 136 ? 15.892 21.566 5.042 1.00 34.87 105 LEU A C 1
ATOM 795 O O . LEU A 1 136 ? 15.533 22.732 5.089 1.00 37.90 105 LEU A O 1
ATOM 800 N N . GLU A 1 137 ? 16.208 20.968 3.888 1.00 37.41 106 GLU A N 1
ATOM 801 C CA . GLU A 1 137 ? 16.180 21.749 2.671 1.00 36.97 106 GLU A CA 1
ATOM 802 C C . GLU A 1 137 ? 14.741 22.158 2.373 1.00 41.44 106 GLU A C 1
ATOM 803 O O . GLU A 1 137 ? 14.525 23.154 1.705 1.00 39.09 106 GLU A O 1
ATOM 809 N N . ARG A 1 1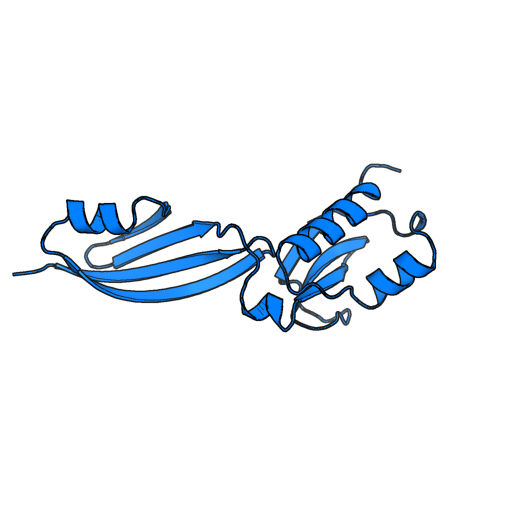38 ? 13.763 21.427 2.889 1.00 42.27 107 ARG A N 1
ATOM 810 C CA . ARG A 1 138 ? 12.379 21.667 2.486 1.00 49.09 107 ARG A CA 1
ATOM 811 C C . ARG A 1 138 ? 11.712 22.739 3.340 1.00 43.33 107 ARG A C 1
ATOM 812 O O . ARG A 1 138 ? 10.629 23.188 2.989 1.00 43.94 107 ARG A O 1
ATOM 820 N N . LEU A 1 139 ? 12.307 23.120 4.471 1.00 41.61 108 LEU A N 1
ATOM 821 C CA . LEU A 1 139 ? 11.694 24.086 5.368 1.00 40.87 108 LEU A CA 1
ATOM 822 C C . LEU A 1 139 ? 11.832 25.493 4.802 1.00 48.37 108 LEU A C 1
ATOM 823 O O . LEU A 1 139 ? 12.925 25.892 4.425 1.00 47.37 108 LEU A O 1
ATOM 828 N N . GLU A 1 140 ? 10.711 26.227 4.856 1.00 59.42 109 GLU A N 1
ATOM 829 C CA . GLU A 1 140 ? 10.625 27.667 4.674 1.00 63.14 109 GLU A CA 1
ATOM 830 C C . GLU A 1 140 ? 11.631 28.332 5.601 1.00 56.78 109 GLU A C 1
ATOM 831 O O . GLU A 1 140 ? 11.763 27.934 6.750 1.00 56.44 109 GLU A O 1
ATOM 837 N N . SER A 1 141 ? 12.281 29.380 5.095 1.00 57.55 110 SER A N 1
ATOM 838 C CA . SER A 1 141 ? 13.464 30.010 5.682 1.00 53.05 110 SER A CA 1
ATOM 839 C C . SER A 1 141 ? 13.305 30.408 7.153 1.00 45.06 110 SER A C 1
ATOM 840 O O . SER A 1 141 ? 14.188 30.163 7.959 1.00 45.37 110 SER A O 1
ATOM 843 N N . HIS A 1 142 ? 12.210 31.092 7.505 1.00 48.27 111 HIS A N 1
ATOM 844 C CA . HIS A 1 142 ? 11.937 31.516 8.874 1.00 51.10 111 HIS A CA 1
ATOM 845 C C . HIS A 1 142 ? 11.775 30.302 9.795 1.00 43.70 111 HIS A C 1
ATOM 846 O O . HIS A 1 142 ? 12.264 30.292 10.928 1.00 34.98 111 HIS A O 1
ATOM 853 N N . MET A 1 143 ? 11.042 29.304 9.303 1.00 50.68 112 MET A N 1
ATOM 854 C CA . MET A 1 143 ? 10.769 28.102 10.078 1.00 51.93 112 MET A CA 1
ATOM 855 C C . MET A 1 143 ? 12.095 27.365 10.338 1.00 46.55 112 MET A C 1
ATOM 856 O O . MET A 1 143 ? 12.367 26.894 11.429 1.00 42.51 112 MET A O 1
ATOM 861 N N . GLN A 1 144 ? 12.966 27.349 9.329 1.00 46.23 113 GLN A N 1
ATOM 862 C CA . GLN A 1 144 ? 14.277 26.748 9.421 1.00 50.21 113 GLN A CA 1
ATOM 863 C C . GLN A 1 144 ? 15.103 27.433 10.489 1.00 43.08 113 GLN A C 1
ATOM 864 O O . GLN A 1 144 ? 15.685 26.788 11.345 1.00 44.76 113 GLN A O 1
ATOM 870 N N . LYS A 1 145 ? 15.125 28.766 10.465 1.00 43.49 114 LYS A N 1
ATOM 871 C CA . LYS A 1 145 ? 15.824 29.517 11.486 1.00 41.25 114 LYS A CA 1
ATOM 872 C C . LYS A 1 145 ? 15.294 29.224 12.897 1.00 36.01 114 LYS A C 1
ATOM 873 O O . LYS A 1 145 ? 16.054 29.152 13.849 1.00 44.33 114 LYS A O 1
ATOM 879 N N . ASN A 1 146 ? 13.972 29.175 13.074 1.00 43.36 115 ASN A N 1
ATOM 880 C CA . ASN A 1 146 ? 13.393 28.931 14.387 1.00 40.18 115 ASN A CA 1
ATOM 881 C C . ASN A 1 146 ? 13.880 27.582 14.933 1.00 43.16 115 ASN A C 1
ATOM 882 O O . ASN A 1 146 ? 14.328 27.450 16.081 1.00 38.13 115 ASN A O 1
ATOM 887 N N . LEU A 1 147 ? 13.726 26.555 14.088 1.00 40.71 116 LEU A N 1
ATOM 888 C CA . LEU A 1 147 ? 14.160 25.211 14.455 1.00 38.21 116 LEU A CA 1
ATOM 889 C C . LEU A 1 147 ? 15.656 25.205 14.762 1.00 40.63 116 LEU A C 1
ATOM 890 O O . LEU A 1 147 ? 16.054 24.672 15.776 1.00 38.49 116 LEU A O 1
ATOM 895 N N . LEU A 1 148 ? 16.490 25.869 13.933 1.00 47.37 117 LEU A N 1
ATOM 896 C CA . LEU A 1 148 ? 17.933 25.816 14.109 1.00 47.58 117 LEU A CA 1
ATOM 897 C C . LEU A 1 148 ? 18.361 26.523 15.384 1.00 45.25 117 LEU A C 1
ATOM 898 O O . LEU A 1 148 ? 19.253 26.024 16.063 1.00 44.38 117 LEU A O 1
ATOM 903 N N . LYS A 1 149 ? 17.646 27.596 15.769 1.00 48.31 118 LYS A N 1
ATOM 904 C CA . LYS A 1 149 ? 17.850 28.244 17.072 1.00 50.04 118 LYS A CA 1
ATOM 905 C C . LYS A 1 149 ? 17.347 27.388 18.227 1.00 47.98 118 LYS A C 1
ATOM 906 O O . LYS A 1 149 ? 17.867 27.469 19.329 1.00 53.54 118 LYS A O 1
ATOM 912 N N . GLY A 1 150 ? 16.253 26.666 17.994 1.00 44.29 119 GLY A N 1
ATOM 913 C CA . GLY A 1 150 ? 15.597 25.920 19.048 1.00 49.46 119 GLY A CA 1
ATOM 914 C C . GLY A 1 150 ? 14.224 26.509 19.323 1.00 43.35 119 GLY A C 1
ATOM 915 O O . GLY A 1 150 ? 14.120 27.702 19.544 1.00 43.65 119 GLY A O 1
ATOM 916 N N . ILE A 1 151 ? 13.190 25.671 19.249 1.00 40.05 120 ILE A N 1
ATOM 917 C CA . ILE A 1 151 ? 11.796 26.085 19.405 1.00 37.92 120 ILE A CA 1
ATOM 918 C C . ILE A 1 151 ? 11.320 25.746 20.820 1.00 44.48 120 ILE A C 1
ATOM 919 O O . ILE A 1 151 ? 11.181 24.565 21.191 1.00 32.78 120 ILE A O 1
ATOM 924 N N . PRO A 1 152 ? 10.920 26.752 21.627 1.00 52.31 121 PRO A N 1
ATOM 925 C CA . PRO A 1 152 ? 10.447 26.486 22.986 1.00 51.18 121 PRO A CA 1
ATOM 926 C C . PRO A 1 152 ? 9.073 25.830 23.021 1.00 49.36 121 PRO A C 1
ATOM 927 O O . PRO A 1 152 ? 8.205 26.166 22.247 1.00 49.22 121 PRO A O 1
ATOM 931 N N . PHE A 1 153 ? 8.898 24.844 23.910 1.00 45.66 122 PHE A N 1
ATOM 932 C CA . PHE A 1 153 ? 7.581 24.345 24.262 1.00 41.73 122 PHE A CA 1
ATOM 933 C C . PHE A 1 153 ? 7.497 24.373 25.792 1.00 46.74 122 PHE A C 1
ATOM 934 O O . PHE A 1 153 ? 8.523 24.250 26.466 1.00 47.78 122 PHE A O 1
ATOM 942 N N . ARG A 1 154 ? 6.276 24.545 26.317 1.00 44.18 123 ARG A N 1
ATOM 943 C CA . ARG A 1 154 ? 6.036 24.730 27.742 1.00 46.74 123 ARG A CA 1
ATOM 944 C C . ARG A 1 154 ? 4.778 23.985 28.154 1.00 42.01 123 ARG A C 1
ATOM 945 O O . ARG A 1 154 ? 4.542 23.804 29.333 1.00 51.49 123 ARG A O 1
ATOM 953 N N . THR A 1 155 ? 4.055 23.457 27.176 1.00 47.32 124 THR A N 1
ATOM 954 C CA . THR A 1 155 ? 2.818 22.730 27.367 1.00 48.36 124 THR A CA 1
ATOM 955 C C . THR A 1 155 ? 2.829 21.507 26.443 1.00 53.84 124 THR A C 1
ATOM 956 O O . THR A 1 155 ? 3.590 21.480 25.471 1.00 48.18 124 THR A O 1
ATOM 960 N N . LYS A 1 156 ? 1.949 20.536 26.738 1.00 49.28 125 LYS A N 1
ATOM 961 C CA . LYS A 1 156 ? 1.748 19.322 25.965 1.00 52.77 125 LYS A CA 1
ATOM 962 C C . LYS A 1 156 ? 1.297 19.658 24.540 1.00 55.41 125 LYS A C 1
ATOM 963 O O . LYS A 1 156 ? 1.709 19.020 23.580 1.00 52.57 125 LYS A O 1
ATOM 969 N N . ALA A 1 157 ? 0.348 20.593 24.439 1.00 56.58 126 ALA A N 1
ATOM 970 C CA . ALA A 1 157 ? -0.244 20.998 23.183 1.00 53.88 126 ALA A CA 1
ATOM 971 C C . ALA A 1 157 ? 0.842 21.521 22.245 1.00 48.49 126 ALA A C 1
ATOM 972 O O . ALA A 1 157 ? 0.945 21.052 21.117 1.00 53.61 126 ALA A O 1
ATOM 974 N N . GLU A 1 158 ? 1.645 22.470 22.751 1.00 45.58 127 GLU A N 1
ATOM 975 C CA . GLU A 1 158 ? 2.744 23.110 22.048 1.00 42.09 127 GLU A CA 1
ATOM 976 C C . GLU A 1 158 ? 3.748 22.060 21.592 1.00 43.37 127 GLU A C 1
ATOM 977 O O . GLU A 1 158 ? 4.313 22.200 20.499 1.00 39.90 127 GLU A O 1
ATOM 983 N N . PHE A 1 159 ? 4.056 21.094 22.485 1.00 42.92 128 PHE A N 1
ATOM 984 C CA . PHE A 1 159 ? 5.009 20.028 22.189 1.00 45.77 128 PHE A CA 1
ATOM 985 C C . PHE A 1 159 ? 4.562 19.265 20.947 1.00 43.29 128 PHE A C 1
ATOM 986 O O . PHE A 1 159 ? 5.326 19.047 19.997 1.00 41.30 128 PHE A O 1
ATOM 994 N N . GLU A 1 160 ? 3.315 18.825 20.962 1.00 48.99 129 GLU A N 1
ATOM 995 C CA . GLU A 1 160 ? 2.877 17.925 19.915 1.00 59.43 129 GLU A CA 1
ATOM 996 C C . GLU A 1 160 ? 2.474 18.755 18.681 1.00 56.92 129 GLU A C 1
ATOM 997 O O . GLU A 1 160 ? 2.588 18.253 17.547 1.00 48.46 129 GLU A O 1
ATOM 1003 N N . ASP A 1 161 ? 2.143 20.046 18.870 1.00 49.74 130 ASP A N 1
ATOM 1004 C CA . ASP A 1 161 ? 2.006 20.934 17.719 1.00 55.11 130 ASP A CA 1
ATOM 1005 C C . ASP A 1 161 ? 3.327 20.944 16.956 1.00 45.01 130 ASP A C 1
ATOM 1006 O O . ASP A 1 161 ? 3.330 20.714 15.755 1.00 53.52 130 ASP A O 1
ATOM 1011 N N . VAL A 1 162 ? 4.456 21.170 17.640 1.00 40.51 131 VAL A N 1
ATOM 1012 C CA . VAL A 1 162 ? 5.718 21.371 16.932 1.00 40.21 131 VAL A CA 1
ATOM 1013 C C . VAL A 1 162 ? 6.147 20.058 16.274 1.00 36.43 131 VAL A C 1
ATOM 1014 O O . VAL A 1 162 ? 6.534 20.056 15.104 1.00 38.21 131 VAL A O 1
ATOM 1018 N N . ILE A 1 163 ? 6.056 18.938 17.009 1.00 38.27 132 ILE A N 1
ATOM 1019 C CA . ILE A 1 163 ? 6.390 17.633 16.442 1.00 40.29 132 ILE A CA 1
ATOM 1020 C C . ILE A 1 163 ? 5.606 17.298 15.162 1.00 39.96 132 ILE A C 1
ATOM 1021 O O . ILE A 1 163 ? 6.190 16.795 14.179 1.00 39.35 132 ILE A O 1
ATOM 1026 N N . GLU A 1 164 ? 4.278 17.507 15.210 1.00 37.84 133 GLU A N 1
ATOM 1027 C CA . GLU A 1 164 ? 3.392 17.310 14.074 1.00 41.12 133 GLU A CA 1
ATOM 1028 C C . GLU A 1 164 ? 3.816 18.157 12.893 1.00 39.68 133 GLU A C 1
ATOM 1029 O O . GLU A 1 164 ? 3.914 17.677 11.765 1.00 44.98 133 GLU A O 1
ATOM 1035 N N . HIS A 1 165 ? 4.112 19.417 13.154 1.00 38.39 134 HIS A N 1
ATOM 1036 C CA . HIS A 1 165 ? 4.613 20.322 12.134 1.00 45.07 134 HIS A CA 1
ATOM 1037 C C . HIS A 1 165 ? 5.883 19.707 11.515 1.00 46.10 134 HIS A C 1
ATOM 1038 O O . HIS A 1 165 ? 6.049 19.661 10.301 1.00 45.90 134 HIS A O 1
ATOM 1045 N N . MET A 1 166 ? 6.793 19.217 12.356 1.00 46.06 135 MET A N 1
ATOM 1046 C CA . MET A 1 166 ? 8.107 18.797 11.882 1.00 43.07 135 MET A CA 1
ATOM 1047 C C . MET A 1 166 ? 7.970 17.505 11.070 1.00 41.10 135 MET A C 1
ATOM 1048 O O . MET A 1 166 ? 8.659 17.345 10.074 1.00 35.57 135 MET A O 1
ATOM 1053 N N . LYS A 1 167 ? 7.005 16.658 11.467 1.00 42.07 136 LYS A N 1
ATOM 1054 C CA . LYS A 1 167 ? 6.696 15.357 10.879 1.00 45.81 136 LYS A CA 1
ATOM 1055 C C . LYS A 1 167 ? 6.334 15.494 9.394 1.00 43.68 136 LYS A C 1
ATOM 1056 O O . LYS A 1 167 ? 6.618 14.604 8.599 1.00 44.52 136 LYS A O 1
ATOM 1062 N N . THR A 1 168 ? 5.882 16.677 8.972 1.00 37.34 137 THR A N 1
ATOM 1063 C CA . THR A 1 168 ? 5.619 16.908 7.566 1.00 39.43 137 THR A CA 1
ATOM 1064 C C . THR A 1 168 ? 6.873 16.728 6.727 1.00 42.05 137 THR A C 1
ATOM 1065 O O . THR A 1 168 ? 6.773 16.382 5.555 1.00 43.47 137 THR A O 1
ATOM 1069 N N . TYR A 1 169 ? 8.039 16.984 7.319 1.00 38.73 138 TYR A N 1
ATOM 1070 C CA . TYR A 1 169 ? 9.261 17.054 6.564 1.00 39.79 138 TYR A CA 1
ATOM 1071 C C . TYR A 1 169 ? 10.063 15.755 6.670 1.00 37.97 138 TYR A C 1
ATOM 1072 O O . TYR A 1 169 ? 11.182 15.694 6.188 1.00 37.31 138 TYR A O 1
ATOM 1081 N N . SER A 1 170 ? 9.503 14.737 7.286 1.00 37.78 139 SER A N 1
ATOM 1082 C CA . SER A 1 170 ? 10.178 13.438 7.298 1.00 44.27 139 SER A CA 1
ATOM 1083 C C . SER A 1 170 ? 9.718 12.616 6.080 1.00 48.38 139 SER A C 1
ATOM 1084 O O . SER A 1 170 ? 8.834 13.073 5.350 1.00 41.09 139 SER A O 1
ATOM 1087 N N . GLY A 1 171 ? 10.312 11.422 5.844 1.00 46.51 140 GLY A N 1
ATOM 1088 C CA . GLY A 1 171 ? 10.065 10.621 4.642 1.00 46.20 140 GLY A CA 1
ATOM 1089 C C . GLY A 1 171 ? 11.252 10.625 3.673 1.00 50.70 140 GLY A C 1
ATOM 1090 O O . GLY A 1 171 ? 12.153 11.441 3.786 1.00 51.33 140 GLY A O 1
ATOM 1091 N N . LEU A 1 172 ? 11.269 9.708 2.704 1.00 48.91 141 LEU A N 1
ATOM 1092 C CA . LEU A 1 172 ? 12.306 9.673 1.675 1.00 52.82 141 LEU A CA 1
ATOM 1093 C C . LEU A 1 172 ? 12.253 10.899 0.745 1.00 56.26 141 LEU A C 1
ATOM 1094 O O . LEU A 1 172 ? 11.190 11.446 0.446 1.00 55.62 141 LEU A O 1
ATOM 1099 N N . GLU A 1 173 ? 13.403 11.316 0.211 1.00 54.51 142 GLU A N 1
ATOM 1100 C CA . GLU A 1 173 ? 13.432 12.401 -0.772 1.00 67.26 142 GLU A CA 1
ATOM 1101 C C . GLU A 1 173 ? 12.795 11.936 -2.094 1.00 63.55 142 GLU A C 1
ATOM 1102 O O . GLU A 1 173 ? 13.098 10.783 -2.494 1.00 58.13 142 GLU A O 1
#

Organism: Bacillus subt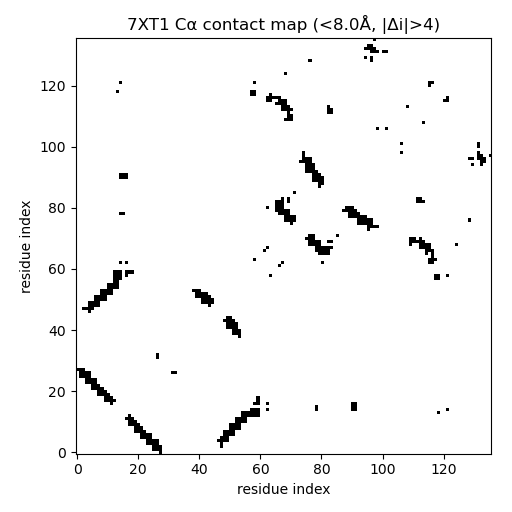ilis (strain 168) (NCBI:txid224308)

Nearest PDB structures (foldseek):
  7xt1-assembly1_A  TM=1.007E+00  e=6.087E-30  Bacillus subtilis subsp. subtilis str. 168
  3u7z-assembly2_B  TM=4.836E-01  e=7.697E-01  Mediterraneibacter gnavus ATCC 29149
  7pub-assembly1_Cv  TM=4.088E-01  e=2.424E+00  Trypanosoma brucei brucei
  5d3d-assembly1_A  TM=3.580E-01  e=2.022E+00  Staphylococcus aureus subsp. aureus NCTC 8325
  6hiv-assembly1_Cv  TM=4.148E-01  e=3.698E+00  Trypanosoma brucei brucei

InterPro domains:
  IPR015050 Bypass of forespore C, C-terminal [PF08955] (93-166)
  IPR015071 Bypass-of-forespore C, N-terminal [PF08977] (41-91)
  IPR038117 Bypass of forespore C, C-terminal domain superfamily [G3DSA:3.30.70.1740] (93-170)
  IPR038118 Bypass-of-forespore C, N-terminal domain superfamily [G3DSA:3.10.20.420] (38-92)

B-factor: mean 51.35, std 14.04, range [29.28, 109.76]

Radius of gyration: 19.56 Å; Cα contacts (8 Å, |Δi|>4): 257; chains: 1; bounding box: 33×41×62 Å

Secondary structure (DSSP, 8-state):
-PEEEEEEEEEE-TTS-EEEEEEEEEES-HHHHHHHTTTSEEEEEETTEEEEEEE-SS--TTHHHHEEEEEETTTEEEEEESS--TTS-EEEEEEE--GGGS-HHHHHHHHH-EE--SHHHHHHHHHHHHTT-S--

Sequence (136 aa):
EPLQVHVQLEKVYLDGDVSIEHKHEKVFSMDDFWAAYAGWTLVEQKKGYVLFRKQMDDISPLSKVNGYIGVSDNGVISTFHGRPEPASEPIQSFFQIDLERLESHMQKNLLKGIPFRTKAEFEDVIEHMKTYSGLE

Solvent-accessible surface area: 8617 Å² total; per-residue (Å²): 188,49,95,119,10,49,0,33,7,21,46,27,24,63,0,14,20,69,38,93,65,106,85,149,50,125,18,148,37,136,112,104,15,82,68,72,14,86,61,43,83,73,65,76,106,122,198,25,34,5,33,4,99,68,136,40,104,48,1,3,86,93,0,78,107,52,0,45,0,0,28,30,120,120,12,24,0,0,0,5,44,16,156,18,87,146,92,41,118,51,32,77,53,67,35,106,13,46,46,162,110,11,101,78,134,33,55,134,72,0,96,142,10,20,78,0,79,55,61,55,74,11,80,86,21,20,122,71,0,118,93,37,35,65,180,206

Foldseek 3Di:
DWFWAWEKEWEAEPQLDIDIDIDIDTDPDPVVVCVVQVQWDWPDDDRRYTYTYHYDDWHDQQLLPFWWWAAADQQWIFIFRHWDDRPGDGSDTDAHFDLVPDDPVLSVCRHRTPRDNISVRVVVVVVVRVVGGDDD